Protein AF-A0A9D6VWM8-F1 (afdb_monomer_lite)

Foldseek 3Di:
DDDQDDDPPDDPVVSVVVVVVRCVVVCVVVVVVVPPDDDDPVRVVVVVVVVVVVVVVVVCVVPPVVNVVVVVVVVVVVVVVVVVVVVD

pLDDT: mean 83.17, std 9.62, range [54.66, 95.25]

Radius of gyration: 22.25 Å; chains: 1; bounding box: 38×38×61 Å

Structure (mmCIF, N/CA/C/O backbone):
data_AF-A0A9D6VWM8-F1
#
_entry.id   AF-A0A9D6VWM8-F1
#
loop_
_atom_site.group_PDB
_atom_site.id
_atom_site.type_symbol
_atom_site.label_atom_id
_atom_site.label_alt_id
_atom_site.label_comp_id
_atom_site.label_asym_id
_atom_site.label_entity_id
_atom_site.label_seq_id
_atom_site.pdbx_PDB_ins_code
_atom_site.Cartn_x
_atom_site.Cartn_y
_atom_site.Cartn_z
_atom_site.occupancy
_atom_site.B_iso_or_equiv
_atom_site.auth_seq_id
_atom_site.auth_comp_id
_atom_site.auth_asym_id
_atom_site.auth_atom_id
_atom_site.pdbx_PDB_model_num
ATOM 1 N N . MET A 1 1 ? -11.498 8.424 -4.467 1.00 77.50 1 MET A N 1
ATOM 2 C CA . MET A 1 1 ? -11.264 9.253 -3.262 1.00 77.50 1 MET A CA 1
ATOM 3 C C . MET A 1 1 ? -12.001 8.615 -2.085 1.00 77.50 1 MET A C 1
ATOM 5 O O . MET A 1 1 ? -13.151 8.243 -2.280 1.00 77.50 1 MET A O 1
ATOM 9 N N . PRO A 1 2 ? -11.356 8.376 -0.930 1.00 83.94 2 PRO A N 1
ATOM 10 C CA . PRO A 1 2 ? -11.971 7.729 0.227 1.00 83.94 2 PRO A CA 1
ATOM 11 C C . PRO A 1 2 ? -12.998 8.644 0.895 1.00 83.94 2 PRO A C 1
ATOM 13 O O . PRO A 1 2 ? -12.734 9.820 1.121 1.00 83.94 2 PRO A O 1
ATOM 16 N N . THR A 1 3 ? -14.147 8.079 1.255 1.00 84.06 3 THR A N 1
ATOM 17 C CA . THR A 1 3 ? -15.225 8.771 1.969 1.00 84.06 3 THR A CA 1
ATOM 18 C C . THR A 1 3 ? -15.431 8.116 3.330 1.00 84.06 3 THR A C 1
ATOM 20 O O . THR A 1 3 ? -15.696 6.914 3.396 1.00 84.06 3 THR A O 1
ATOM 23 N N . VAL A 1 4 ? -15.325 8.885 4.414 1.00 84.31 4 VAL A N 1
ATOM 24 C CA . VAL A 1 4 ? -15.597 8.414 5.781 1.00 84.31 4 VAL A CA 1
ATOM 25 C C . VAL A 1 4 ? -16.756 9.222 6.340 1.00 84.31 4 VAL A C 1
ATOM 27 O O . VAL A 1 4 ? -16.668 10.440 6.436 1.00 84.31 4 VAL A O 1
ATOM 30 N N . ARG A 1 5 ? -17.850 8.539 6.686 1.00 84.88 5 ARG A N 1
ATOM 31 C CA . ARG A 1 5 ? -18.993 9.148 7.373 1.00 84.88 5 ARG A CA 1
ATOM 32 C C . ARG A 1 5 ? -18.755 9.061 8.878 1.00 84.88 5 ARG A C 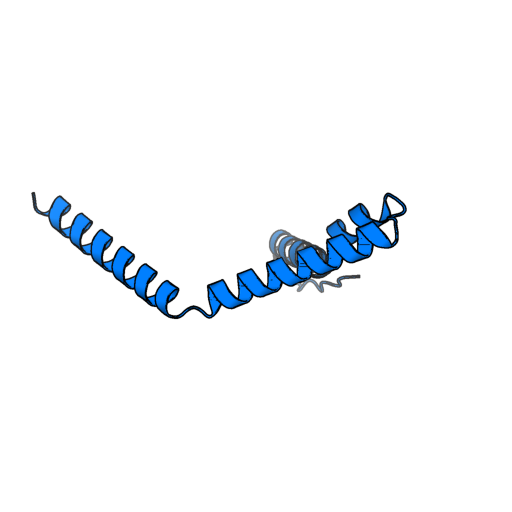1
ATOM 34 O O . ARG A 1 5 ? -18.518 7.965 9.388 1.00 84.88 5 ARG A O 1
ATOM 41 N N . VAL A 1 6 ? -18.785 10.203 9.554 1.00 85.00 6 VAL A N 1
ATOM 42 C CA . VAL A 1 6 ? -18.626 10.304 11.012 1.00 85.00 6 VAL A CA 1
ATOM 43 C C . VAL A 1 6 ? -19.994 10.104 11.665 1.00 85.00 6 VAL A C 1
ATOM 45 O O . VAL A 1 6 ? -20.992 10.601 11.147 1.00 85.00 6 VAL A O 1
ATOM 48 N N . LYS A 1 7 ? -20.055 9.335 12.756 1.00 81.94 7 LYS A N 1
ATOM 49 C CA . LYS A 1 7 ? -21.271 9.176 13.571 1.00 81.94 7 LYS A CA 1
ATOM 50 C C . LYS A 1 7 ? -21.257 10.188 14.719 1.00 81.94 7 LYS A C 1
ATOM 52 O O . LYS A 1 7 ? -20.185 10.514 15.214 1.00 81.94 7 LYS A O 1
ATOM 57 N N . GLU A 1 8 ? -22.433 10.621 15.167 1.00 75.69 8 GLU A N 1
ATOM 58 C CA . GLU A 1 8 ? -22.604 11.710 16.151 1.00 75.69 8 GLU A CA 1
ATOM 59 C C . GLU A 1 8 ? -21.922 11.453 17.508 1.00 75.69 8 GLU A C 1
ATOM 61 O O . GLU A 1 8 ? -21.445 12.390 18.133 1.00 75.69 8 GLU A O 1
ATOM 66 N N . ASN A 1 9 ? -21.777 10.189 17.922 1.00 79.25 9 ASN A N 1
ATOM 67 C CA . ASN A 1 9 ? -21.130 9.800 19.185 1.00 79.25 9 ASN A CA 1
ATOM 68 C C . ASN A 1 9 ? -19.699 9.254 19.010 1.00 79.25 9 ASN A C 1
ATOM 70 O O . ASN A 1 9 ? -19.223 8.477 19.839 1.00 79.25 9 ASN A O 1
ATOM 74 N N . GLU A 1 10 ? -19.015 9.570 17.906 1.00 77.88 10 GLU A N 1
ATOM 75 C CA . GLU A 1 10 ? -17.650 9.091 17.675 1.00 77.88 10 GLU A CA 1
ATOM 76 C C . GLU A 1 10 ? -16.601 10.155 18.043 1.00 77.88 10 GLU A C 1
ATOM 78 O O . GLU A 1 10 ? -16.656 11.269 17.520 1.00 77.88 10 GLU A O 1
ATOM 83 N N . PRO A 1 11 ? -15.596 9.831 18.882 1.00 85.44 11 PRO A N 1
ATOM 84 C CA . PRO A 1 11 ? -14.493 10.748 19.137 1.00 85.44 11 PRO A CA 1
ATOM 85 C C . PRO A 1 11 ? -13.716 11.015 17.842 1.00 85.44 11 PRO A C 1
ATOM 87 O O . PRO A 1 11 ? -13.365 10.092 17.097 1.00 85.44 11 PRO A O 1
ATOM 90 N N . VAL A 1 12 ? -13.418 12.291 17.590 1.00 84.75 12 VAL A N 1
ATOM 91 C CA . VAL A 1 12 ? -12.823 12.795 16.337 1.00 84.75 12 VAL A CA 1
ATOM 92 C C . VAL A 1 12 ? -11.544 12.041 15.952 1.00 84.75 12 VAL A C 1
ATOM 94 O O . VAL A 1 12 ? -11.335 11.711 14.783 1.00 84.75 12 VAL A O 1
ATOM 97 N N . GLU A 1 13 ? -10.713 11.677 16.928 1.00 86.25 13 GLU A N 1
ATOM 98 C CA . GLU A 1 13 ? -9.475 10.922 16.700 1.00 86.25 13 GLU A CA 1
ATOM 99 C C . GLU A 1 13 ? -9.708 9.552 16.047 1.00 86.25 13 GLU A C 1
ATOM 101 O O . GLU A 1 13 ? -8.922 9.102 15.204 1.00 86.25 13 GLU A O 1
ATOM 106 N N . VAL A 1 14 ? -10.809 8.876 16.387 1.00 87.81 14 VAL A N 1
ATOM 107 C CA . VAL A 1 14 ? -11.132 7.559 15.826 1.00 87.81 14 VAL A CA 1
ATOM 108 C C . VAL A 1 14 ? -11.587 7.700 14.375 1.00 87.81 14 VAL A C 1
ATOM 110 O O . VAL A 1 14 ? -11.141 6.920 13.521 1.00 87.81 14 VAL A O 1
ATOM 113 N N . ALA A 1 15 ? -12.369 8.735 14.067 1.00 87.38 15 ALA A N 1
ATOM 114 C CA . ALA A 1 15 ? -12.749 9.071 12.699 1.00 87.38 15 ALA A CA 1
ATOM 115 C C . ALA A 1 15 ? -11.519 9.409 11.835 1.00 87.38 15 ALA A C 1
ATOM 117 O O . ALA A 1 15 ? -11.361 8.856 10.740 1.00 87.38 15 ALA A O 1
ATOM 118 N N . LEU A 1 16 ? -10.583 10.214 12.356 1.00 89.25 16 LEU A N 1
ATOM 119 C CA . LEU A 1 16 ? -9.316 10.535 11.684 1.00 89.25 16 LEU A CA 1
ATOM 120 C C . LEU A 1 16 ? -8.467 9.287 11.431 1.00 89.25 16 LEU A C 1
ATOM 122 O O . LEU A 1 16 ? -7.917 9.107 10.341 1.00 89.25 16 LEU A O 1
ATOM 126 N N . ARG A 1 17 ? -8.404 8.365 12.397 1.00 89.75 17 ARG A N 1
ATOM 127 C CA . ARG A 1 17 ? -7.683 7.099 12.227 1.00 89.75 17 ARG A CA 1
ATOM 128 C C . ARG A 1 17 ? -8.290 6.242 11.114 1.00 89.75 17 ARG A C 1
ATOM 130 O O . ARG A 1 17 ? -7.550 5.626 10.342 1.00 89.75 17 ARG A O 1
ATOM 137 N N . ARG A 1 18 ? -9.622 6.193 11.003 1.00 88.56 18 ARG A N 1
ATOM 138 C CA . ARG A 1 18 ? -10.322 5.480 9.915 1.00 88.56 18 ARG A CA 1
ATOM 139 C C . ARG A 1 18 ? -10.088 6.144 8.564 1.00 88.56 18 ARG A C 1
ATOM 141 O O . ARG A 1 18 ? -9.859 5.441 7.578 1.00 88.56 18 ARG A O 1
ATOM 148 N N . PHE A 1 19 ? -10.091 7.472 8.522 1.00 89.38 19 PHE A N 1
ATOM 149 C CA . PHE A 1 19 ? -9.778 8.233 7.318 1.00 89.38 19 PHE A CA 1
ATOM 150 C C . PHE A 1 19 ? -8.348 7.975 6.844 1.00 89.38 19 PHE A C 1
ATOM 152 O O . PHE A 1 19 ? -8.156 7.556 5.703 1.00 89.38 19 PHE A O 1
ATOM 159 N N . LYS A 1 20 ? -7.357 8.067 7.740 1.00 90.88 20 LYS A N 1
ATOM 160 C CA . LYS A 1 20 ? -5.954 7.762 7.427 1.00 90.88 20 LYS A CA 1
ATOM 161 C C . LYS A 1 20 ? -5.791 6.351 6.855 1.00 90.88 20 LYS A C 1
ATOM 163 O O . LYS A 1 20 ? -5.206 6.187 5.787 1.00 90.88 20 LYS A O 1
ATOM 168 N N . ARG A 1 21 ? -6.397 5.342 7.493 1.00 90.69 21 ARG A N 1
ATOM 169 C CA . ARG A 1 21 ? -6.400 3.958 6.981 1.00 90.69 21 ARG A CA 1
ATOM 170 C C . ARG A 1 21 ? -7.066 3.837 5.610 1.00 90.69 21 ARG A C 1
ATOM 172 O O . ARG A 1 21 ? -6.615 3.049 4.786 1.00 90.69 21 ARG A O 1
ATOM 179 N N . SER A 1 22 ? -8.130 4.596 5.355 1.00 89.94 22 SER A N 1
ATOM 180 C CA . SER A 1 22 ? -8.830 4.585 4.066 1.00 89.94 22 SER A CA 1
ATOM 181 C C . SER A 1 22 ? -7.981 5.212 2.956 1.00 89.94 22 SER A C 1
ATOM 183 O O . SER A 1 22 ? -7.909 4.650 1.865 1.00 89.94 22 SER A O 1
ATOM 185 N N . CYS A 1 23 ? -7.265 6.303 3.243 1.00 91.06 23 CYS A N 1
ATOM 186 C CA . CYS A 1 23 ? -6.290 6.914 2.334 1.00 91.06 23 CYS A CA 1
ATOM 187 C C . CYS A 1 23 ? -5.099 5.988 2.044 1.00 91.06 23 CYS A C 1
ATOM 189 O O . CYS A 1 23 ? -4.686 5.852 0.891 1.00 91.06 23 CYS A O 1
ATOM 191 N N . GLU A 1 24 ? -4.577 5.310 3.070 1.00 90.62 24 GLU A N 1
ATOM 192 C CA . GLU A 1 24 ? -3.504 4.319 2.935 1.00 90.62 24 GLU A CA 1
ATOM 193 C C . GLU A 1 24 ? -3.953 3.106 2.111 1.00 90.62 24 GLU A C 1
ATOM 195 O O . GLU A 1 24 ? -3.234 2.663 1.217 1.00 90.62 24 GLU A O 1
ATOM 200 N N . LYS A 1 25 ? -5.167 2.595 2.359 1.00 88.62 25 LYS A N 1
ATOM 201 C CA . LYS A 1 25 ? -5.751 1.473 1.608 1.00 88.62 25 LYS A CA 1
ATOM 202 C C . LYS A 1 25 ? -6.001 1.834 0.146 1.00 88.62 25 LYS A C 1
ATOM 204 O O . LYS A 1 25 ? -5.751 1.008 -0.728 1.00 88.62 25 LYS A O 1
ATOM 209 N N . ALA A 1 26 ? -6.479 3.050 -0.113 1.00 89.94 26 ALA A N 1
ATOM 210 C CA . ALA A 1 26 ? -6.643 3.576 -1.464 1.00 89.94 26 ALA A CA 1
ATOM 211 C C . ALA A 1 26 ? -5.296 3.835 -2.163 1.00 89.94 26 ALA A C 1
ATOM 213 O O . ALA A 1 26 ? -5.267 3.995 -3.377 1.00 89.94 26 ALA A O 1
ATOM 214 N N . GLY A 1 27 ? -4.181 3.856 -1.424 1.00 88.69 27 GLY A N 1
ATOM 215 C CA . GLY A 1 27 ? -2.847 4.034 -1.989 1.00 88.69 27 GLY A CA 1
ATOM 216 C C . GLY A 1 27 ? -2.564 5.455 -2.476 1.00 88.69 27 GLY A C 1
ATOM 217 O O . GLY A 1 27 ? -1.609 5.636 -3.227 1.00 88.69 27 GLY A O 1
ATOM 218 N N . ILE A 1 28 ? -3.331 6.459 -2.036 1.00 89.12 28 ILE A N 1
ATOM 219 C CA . ILE A 1 28 ? -3.243 7.841 -2.545 1.00 89.12 28 ILE A CA 1
ATOM 220 C C . ILE A 1 28 ? -1.817 8.384 -2.433 1.00 89.12 28 ILE A C 1
ATOM 222 O O . ILE A 1 28 ? -1.258 8.851 -3.415 1.00 89.12 28 ILE A O 1
ATOM 226 N N . LEU A 1 29 ? -1.171 8.231 -1.273 1.00 86.94 29 LEU A N 1
ATOM 227 C CA . LEU A 1 29 ? 0.206 8.704 -1.075 1.00 86.94 29 LEU A CA 1
ATOM 228 C C . LEU A 1 29 ? 1.215 7.994 -1.989 1.00 86.94 29 LEU A C 1
ATOM 230 O O . LEU A 1 29 ? 2.190 8.594 -2.435 1.00 86.94 29 LEU A O 1
ATOM 234 N N . THR A 1 30 ? 0.992 6.708 -2.274 1.00 88.19 30 THR A N 1
ATOM 235 C CA . THR A 1 30 ? 1.856 5.951 -3.191 1.00 88.19 30 THR A CA 1
ATOM 236 C C . THR A 1 30 ? 1.629 6.345 -4.646 1.00 88.19 30 THR A C 1
ATOM 238 O O . THR A 1 30 ? 2.561 6.303 -5.445 1.00 88.19 30 THR A O 1
ATOM 241 N N . GLU A 1 31 ? 0.406 6.743 -4.986 1.00 88.25 31 GLU A N 1
ATOM 242 C CA . GLU A 1 31 ? 0.033 7.223 -6.308 1.00 88.25 31 GLU A CA 1
ATOM 243 C C . GLU A 1 31 ? 0.588 8.624 -6.569 1.00 88.25 31 GLU A C 1
ATOM 245 O O . GLU A 1 31 ? 1.181 8.829 -7.625 1.00 88.25 31 GLU A O 1
ATOM 250 N N . THR A 1 32 ? 0.492 9.539 -5.599 1.00 90.69 32 THR A N 1
ATOM 251 C CA . THR A 1 32 ? 1.091 10.881 -5.675 1.00 90.69 32 THR A CA 1
ATOM 252 C C . THR A 1 32 ? 2.589 10.790 -5.946 1.00 90.69 32 THR A C 1
ATOM 254 O O . THR A 1 32 ? 3.041 11.279 -6.977 1.00 90.69 32 THR A O 1
ATOM 257 N N . ARG A 1 33 ? 3.335 10.036 -5.125 1.00 89.38 33 ARG A N 1
ATOM 258 C CA . ARG A 1 33 ? 4.790 9.846 -5.302 1.00 89.38 33 ARG A CA 1
ATOM 259 C C . ARG A 1 33 ? 5.175 9.252 -6.652 1.00 89.38 33 ARG A C 1
ATOM 261 O O . ARG A 1 33 ? 6.236 9.531 -7.190 1.00 89.38 33 ARG A O 1
ATOM 268 N N . ARG A 1 34 ? 4.322 8.394 -7.210 1.00 87.19 34 ARG A N 1
ATOM 269 C CA . ARG A 1 34 ? 4.540 7.797 -8.532 1.00 87.19 34 ARG A CA 1
ATOM 270 C C . ARG A 1 34 ? 4.250 8.781 -9.673 1.00 87.19 34 ARG A C 1
ATOM 272 O O . ARG A 1 34 ? 4.795 8.592 -10.754 1.00 87.19 34 ARG A O 1
ATOM 279 N N . ARG A 1 35 ? 3.355 9.750 -9.467 1.00 89.75 35 ARG A N 1
ATOM 280 C CA . ARG A 1 35 ? 2.938 10.740 -10.473 1.00 89.75 35 ARG A CA 1
ATOM 281 C C . ARG A 1 35 ? 3.786 12.012 -10.466 1.00 89.75 35 ARG A C 1
ATOM 283 O O . ARG A 1 35 ? 3.689 12.771 -11.420 1.00 89.75 35 ARG A O 1
ATOM 290 N N . GLU A 1 36 ? 4.609 12.221 -9.439 1.00 90.56 36 GLU A N 1
ATOM 291 C CA . GLU A 1 36 ? 5.539 13.358 -9.332 1.00 90.56 36 GLU A CA 1
ATOM 292 C C . GLU A 1 36 ? 6.487 13.480 -10.535 1.00 90.56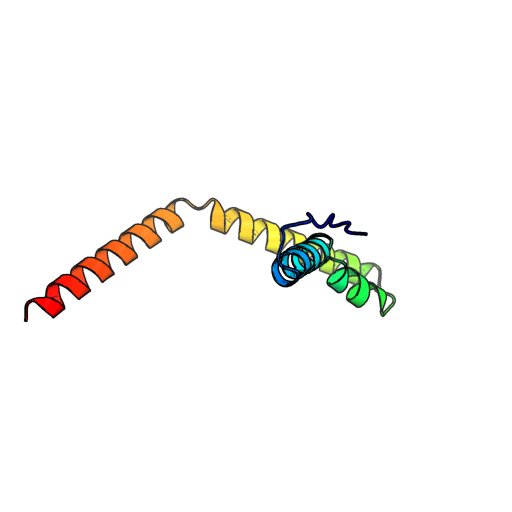 36 GLU A C 1
ATOM 294 O O . GLU A 1 36 ? 6.867 14.584 -10.912 1.00 90.56 36 GLU A O 1
ATOM 299 N N . PHE A 1 37 ? 6.840 12.364 -11.174 1.00 89.81 37 PHE A N 1
ATOM 300 C CA . PHE A 1 37 ? 7.693 12.341 -12.357 1.00 89.81 37 PHE A CA 1
ATOM 3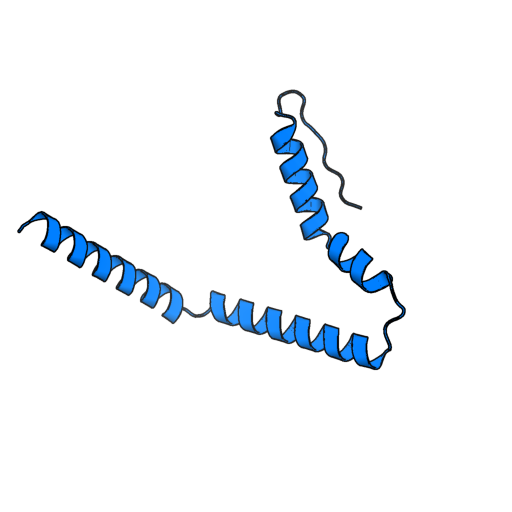01 C C . PHE A 1 37 ? 7.148 11.380 -13.412 1.00 89.81 37 PHE A C 1
ATOM 303 O O . PHE A 1 37 ? 6.454 10.403 -13.114 1.00 89.81 37 PHE A O 1
ATOM 310 N N . ARG A 1 38 ? 7.490 11.640 -14.678 1.00 88.94 38 ARG A N 1
ATOM 311 C CA . ARG A 1 38 ? 7.148 10.735 -15.776 1.00 88.94 38 ARG A CA 1
ATOM 312 C C . ARG A 1 38 ? 8.047 9.504 -15.727 1.00 88.94 38 ARG A C 1
ATOM 314 O O . ARG A 1 38 ? 9.227 9.566 -16.051 1.00 88.94 38 ARG A O 1
ATOM 321 N N . GLU A 1 39 ? 7.463 8.377 -15.351 1.00 88.25 39 GLU A N 1
ATOM 322 C CA . GLU A 1 39 ? 8.141 7.084 -15.353 1.00 88.25 39 GLU A CA 1
ATOM 323 C C . GLU A 1 39 ? 8.299 6.544 -16.782 1.00 88.25 39 GLU A C 1
ATOM 325 O O . GLU A 1 39 ? 7.376 6.618 -17.601 1.00 88.25 39 GLU A O 1
ATOM 330 N N . LYS A 1 40 ? 9.467 5.970 -17.092 1.00 92.88 40 LYS A N 1
ATOM 331 C CA . LYS A 1 40 ? 9.680 5.304 -18.382 1.00 92.88 40 LYS A CA 1
ATOM 332 C C . LYS A 1 40 ? 8.866 4.002 -18.444 1.00 92.88 40 LYS A C 1
ATOM 334 O O . LYS A 1 40 ? 8.759 3.294 -17.442 1.00 92.88 40 LYS A O 1
ATOM 339 N N . PRO A 1 41 ? 8.369 3.586 -19.623 1.00 91.06 41 PRO A N 1
ATOM 340 C CA . PRO A 1 41 ? 7.549 2.374 -19.742 1.00 91.06 41 PRO A CA 1
ATOM 341 C C . PRO A 1 41 ? 8.266 1.097 -19.260 1.00 91.06 41 PRO A C 1
ATOM 343 O O . PRO A 1 41 ? 7.634 0.157 -18.776 1.00 91.06 41 PRO A O 1
ATOM 346 N N . THR A 1 42 ? 9.596 1.046 -19.353 1.00 92.56 42 THR A N 1
ATOM 347 C CA . THR A 1 42 ? 10.415 -0.063 -18.843 1.00 92.56 42 THR A CA 1
ATOM 348 C C . THR A 1 42 ? 10.492 -0.091 -17.315 1.00 92.56 42 THR A C 1
ATOM 350 O O . THR A 1 42 ? 10.437 -1.168 -16.718 1.00 92.56 42 THR A O 1
ATOM 353 N N . GLU A 1 43 ? 10.583 1.071 -16.672 1.00 89.75 43 GLU A N 1
ATOM 354 C CA . GLU A 1 43 ? 10.589 1.217 -15.213 1.00 89.75 43 GLU A CA 1
ATOM 355 C C . GLU A 1 43 ? 9.233 0.823 -14.628 1.00 89.75 43 GLU A C 1
ATOM 357 O O . GLU A 1 43 ? 9.183 0.038 -13.677 1.00 89.75 43 GLU A O 1
ATOM 362 N N . GLU A 1 44 ? 8.139 1.219 -15.284 1.00 90.00 44 GLU A N 1
ATOM 363 C CA . GLU A 1 44 ? 6.788 0.847 -14.866 1.00 90.00 44 GLU A CA 1
ATOM 364 C C . GLU A 1 44 ? 6.597 -0.681 -14.879 1.00 90.00 44 GLU A C 1
ATOM 366 O O . GLU A 1 44 ? 6.079 -1.269 -13.920 1.00 90.00 44 GLU A O 1
ATOM 371 N N . ARG A 1 45 ? 7.070 -1.355 -15.941 1.00 92.25 45 ARG A N 1
ATOM 372 C CA . ARG A 1 45 ? 7.057 -2.827 -16.048 1.00 92.25 45 ARG A CA 1
ATOM 373 C C . ARG A 1 45 ? 7.865 -3.477 -14.923 1.00 92.25 45 ARG A C 1
ATOM 375 O O . ARG A 1 45 ? 7.366 -4.394 -14.265 1.00 92.25 45 ARG A O 1
ATOM 382 N N . LYS A 1 46 ? 9.082 -2.985 -14.655 1.00 93.19 46 LYS A N 1
ATOM 383 C CA . LYS A 1 46 ? 9.944 -3.486 -13.567 1.00 93.19 46 LYS A CA 1
ATOM 384 C C . LYS A 1 46 ? 9.286 -3.304 -12.196 1.00 93.19 46 LYS A C 1
ATOM 386 O O . LYS A 1 46 ? 9.257 -4.244 -11.399 1.00 93.19 46 LYS A O 1
ATOM 391 N N . ARG A 1 47 ? 8.691 -2.137 -11.935 1.00 90.06 47 ARG A N 1
ATOM 392 C CA . ARG A 1 47 ? 7.993 -1.826 -10.680 1.00 90.06 47 ARG A CA 1
ATOM 393 C C . ARG A 1 47 ? 6.790 -2.741 -10.456 1.00 90.06 47 ARG A C 1
ATOM 395 O O . ARG A 1 47 ? 6.635 -3.295 -9.365 1.00 90.06 47 ARG A O 1
ATOM 402 N N . LYS A 1 48 ? 5.960 -2.945 -11.485 1.00 90.94 48 LYS A N 1
ATOM 403 C CA . LYS A 1 48 ? 4.806 -3.861 -11.439 1.00 90.94 48 LYS A CA 1
ATOM 404 C C . LYS A 1 48 ? 5.242 -5.302 -11.156 1.00 90.94 48 LYS A C 1
ATOM 406 O O . LYS A 1 48 ? 4.675 -5.943 -10.269 1.00 90.94 48 LYS A O 1
ATOM 411 N N . ALA A 1 49 ? 6.286 -5.783 -11.833 1.00 94.00 49 ALA A N 1
ATOM 412 C CA . ALA A 1 49 ? 6.828 -7.124 -11.617 1.00 94.00 49 ALA A CA 1
ATOM 413 C C . ALA A 1 49 ? 7.371 -7.312 -10.188 1.00 94.00 49 ALA A C 1
ATOM 415 O O . ALA A 1 49 ? 7.056 -8.305 -9.528 1.00 94.00 49 ALA A O 1
ATOM 416 N N . ALA A 1 50 ? 8.125 -6.340 -9.666 1.00 93.62 50 ALA A N 1
ATOM 417 C CA . ALA A 1 50 ? 8.632 -6.374 -8.295 1.00 93.62 50 ALA A CA 1
ATOM 418 C C . ALA A 1 50 ? 7.495 -6.375 -7.257 1.00 93.62 50 ALA A C 1
ATOM 420 O O . ALA A 1 50 ? 7.519 -7.155 -6.300 1.00 93.62 50 ALA A O 1
ATOM 421 N N . ALA A 1 51 ? 6.459 -5.555 -7.466 1.00 92.50 51 ALA A N 1
ATOM 422 C CA . ALA A 1 51 ? 5.286 -5.521 -6.598 1.00 92.50 51 ALA A CA 1
ATOM 423 C C . ALA A 1 51 ? 4.524 -6.859 -6.600 1.00 92.50 51 ALA A C 1
ATOM 425 O O . ALA A 1 51 ? 4.129 -7.335 -5.533 1.00 92.50 51 ALA A O 1
ATOM 426 N N . ALA A 1 52 ? 4.357 -7.490 -7.767 1.00 93.94 52 ALA A N 1
ATOM 427 C CA . ALA A 1 52 ? 3.725 -8.802 -7.895 1.00 93.94 52 ALA A CA 1
ATOM 428 C C . ALA A 1 52 ? 4.522 -9.893 -7.162 1.00 93.94 52 ALA A C 1
ATOM 430 O O . ALA A 1 52 ? 3.960 -10.604 -6.327 1.00 93.94 52 ALA A O 1
ATOM 431 N N . ARG A 1 53 ? 5.844 -9.955 -7.379 1.00 95.25 53 ARG A N 1
ATOM 432 C CA . ARG A 1 53 ? 6.742 -10.891 -6.677 1.00 95.25 53 ARG A CA 1
ATOM 433 C C . ARG A 1 53 ? 6.657 -10.723 -5.160 1.00 95.25 53 ARG A C 1
ATOM 435 O O . ARG A 1 53 ? 6.469 -11.698 -4.439 1.00 95.25 53 ARG A O 1
ATOM 442 N N . LYS A 1 54 ? 6.706 -9.483 -4.662 1.00 94.12 54 LYS A N 1
ATOM 443 C CA . LYS A 1 54 ? 6.587 -9.191 -3.224 1.00 94.12 54 LYS A CA 1
ATOM 444 C C . LYS A 1 54 ? 5.238 -9.637 -2.648 1.00 94.12 54 LYS A C 1
ATOM 446 O O . LYS A 1 54 ? 5.194 -10.177 -1.543 1.00 94.12 54 LYS A O 1
ATOM 451 N N . ARG A 1 55 ? 4.134 -9.423 -3.376 1.00 92.06 55 ARG A N 1
ATOM 452 C CA . ARG A 1 55 ? 2.793 -9.880 -2.966 1.00 92.06 55 ARG A CA 1
ATOM 453 C C . ARG A 1 55 ? 2.714 -11.404 -2.906 1.00 92.06 55 ARG A C 1
ATOM 455 O O . ARG A 1 55 ? 2.208 -11.927 -1.916 1.00 92.06 55 ARG A O 1
ATOM 462 N N . PHE A 1 56 ? 3.257 -12.093 -3.908 1.00 93.38 56 PHE A N 1
ATOM 463 C CA . PHE A 1 56 ? 3.309 -13.552 -3.954 1.00 93.38 56 PHE A CA 1
ATOM 464 C C . PHE A 1 56 ? 4.114 -14.132 -2.784 1.00 93.38 56 PHE A C 1
ATOM 466 O O . PHE A 1 56 ? 3.590 -14.941 -2.024 1.00 93.38 56 PHE A O 1
ATOM 473 N N . LEU A 1 57 ? 5.332 -13.632 -2.551 1.00 92.50 57 LEU A N 1
ATOM 474 C CA . LEU A 1 57 ? 6.164 -14.052 -1.417 1.00 92.50 57 LEU A CA 1
ATOM 475 C C . LEU A 1 57 ? 5.456 -13.833 -0.073 1.00 92.50 57 LEU A C 1
ATOM 477 O O . LEU A 1 57 ? 5.484 -14.696 0.805 1.00 92.50 57 LEU A O 1
ATOM 481 N N . LYS A 1 58 ? 4.758 -12.700 0.087 1.00 89.75 58 LYS A N 1
ATOM 482 C CA . LYS A 1 58 ? 3.976 -12.424 1.297 1.00 89.75 58 LYS A CA 1
ATOM 483 C C . LYS A 1 58 ? 2.808 -13.402 1.461 1.00 89.75 58 LYS A C 1
ATOM 485 O O . LYS A 1 58 ? 2.567 -13.827 2.590 1.00 89.75 58 LYS A O 1
ATOM 490 N N . LYS A 1 59 ? 2.111 -13.761 0.377 1.00 90.88 59 LYS A N 1
ATOM 491 C CA . LYS A 1 59 ? 1.027 -14.757 0.382 1.00 90.88 59 LYS A CA 1
ATOM 492 C C . LYS A 1 59 ? 1.554 -16.130 0.810 1.00 90.88 59 LYS A C 1
ATOM 494 O O . LYS A 1 59 ? 1.105 -16.643 1.829 1.00 90.88 59 LYS A O 1
ATOM 499 N N . MET A 1 60 ? 2.605 -16.620 0.153 1.00 88.88 60 MET A N 1
ATOM 500 C CA . MET A 1 60 ? 3.267 -17.885 0.501 1.00 88.88 60 MET A CA 1
ATOM 501 C C . MET A 1 60 ? 3.720 -17.918 1.967 1.00 88.88 60 MET A C 1
ATOM 503 O O . MET A 1 60 ? 3.527 -18.903 2.670 1.00 88.88 60 MET A O 1
ATOM 507 N N . SER A 1 61 ? 4.266 -16.807 2.478 1.00 87.06 61 SER A N 1
ATOM 508 C CA . SER A 1 61 ? 4.701 -16.717 3.880 1.00 87.06 61 SER A CA 1
ATOM 509 C C . SER A 1 61 ? 3.564 -16.789 4.909 1.00 87.06 61 SER A C 1
ATOM 511 O O . SER A 1 61 ? 3.838 -17.053 6.083 1.00 87.06 61 SER A O 1
ATOM 513 N N . ARG A 1 62 ? 2.325 -16.473 4.505 1.00 82.75 62 ARG A N 1
ATOM 514 C CA . ARG A 1 62 ? 1.120 -16.556 5.346 1.00 82.75 62 ARG A CA 1
ATOM 515 C C . ARG A 1 62 ? 0.498 -17.944 5.287 1.00 82.75 62 ARG A C 1
ATOM 517 O O . ARG A 1 62 ? 0.039 -18.427 6.309 1.00 82.75 62 ARG A O 1
ATOM 524 N N . GLU A 1 63 ? 0.512 -18.556 4.109 1.00 82.94 63 GLU A N 1
ATOM 525 C CA . GLU A 1 63 ? -0.066 -19.879 3.854 1.00 82.94 63 GLU A CA 1
ATOM 526 C C . GLU A 1 63 ? 0.851 -21.025 4.297 1.00 82.94 63 GLU A C 1
ATOM 528 O O . GLU A 1 63 ? 0.409 -22.164 4.331 1.00 82.94 63 GLU A O 1
ATOM 533 N N . ASN A 1 64 ? 2.106 -20.749 4.673 1.00 83.88 64 ASN A N 1
ATOM 534 C CA . ASN A 1 64 ? 3.040 -21.774 5.129 1.00 83.88 64 ASN A CA 1
ATOM 535 C C . ASN A 1 64 ? 2.633 -22.354 6.511 1.00 83.88 64 ASN A C 1
ATOM 537 O O . ASN A 1 64 ? 2.860 -21.691 7.534 1.00 83.88 64 ASN A O 1
ATOM 541 N N . PRO A 1 65 ? 2.125 -23.604 6.583 1.00 70.81 65 PRO A N 1
ATOM 542 C CA . PRO A 1 65 ? 1.677 -24.220 7.835 1.00 70.81 65 PRO A CA 1
ATOM 543 C C . PRO A 1 65 ? 2.836 -24.461 8.813 1.00 70.81 65 PRO A C 1
ATOM 545 O O . PRO A 1 65 ? 2.656 -24.400 10.031 1.00 70.81 65 PRO A O 1
ATOM 548 N N . GLN A 1 66 ? 4.060 -24.633 8.302 1.00 72.94 66 GLN A N 1
ATOM 549 C CA . GLN A 1 66 ? 5.254 -24.813 9.129 1.00 72.94 66 GLN A CA 1
ATOM 550 C C . GLN A 1 66 ? 5.584 -23.552 9.938 1.00 72.94 66 GLN A C 1
ATOM 552 O O . GLN A 1 66 ? 6.154 -23.642 11.025 1.00 72.94 66 GLN A O 1
ATOM 557 N N . ARG A 1 67 ? 5.202 -22.361 9.453 1.00 70.69 67 ARG A N 1
ATOM 558 C CA . ARG A 1 67 ? 5.401 -21.104 10.187 1.00 70.69 67 ARG A CA 1
ATOM 559 C C . ARG A 1 67 ? 4.494 -21.027 11.413 1.00 70.69 67 ARG A C 1
ATOM 561 O O . ARG A 1 67 ? 4.972 -20.636 12.474 1.00 70.69 67 ARG A O 1
ATOM 568 N N . ALA A 1 68 ? 3.228 -21.424 11.283 1.00 69.06 68 ALA A N 1
ATOM 569 C CA . ALA A 1 68 ? 2.291 -21.482 12.405 1.00 69.06 68 ALA A CA 1
ATOM 570 C C . ALA A 1 68 ? 2.768 -22.483 13.471 1.00 69.06 68 ALA A C 1
ATOM 572 O O . ALA A 1 68 ? 2.854 -22.137 14.649 1.00 69.06 68 ALA A O 1
ATOM 573 N N . GLN A 1 69 ? 3.201 -23.673 13.042 1.00 72.50 69 GLN A N 1
ATOM 574 C CA . GLN A 1 69 ? 3.767 -24.685 13.939 1.00 72.50 69 GLN A CA 1
ATOM 575 C C . GLN A 1 69 ? 5.057 -24.204 14.623 1.00 72.50 69 GLN A C 1
ATOM 577 O O . GLN A 1 69 ? 5.257 -24.443 15.813 1.00 72.50 69 GLN A O 1
ATOM 582 N N . ARG A 1 70 ? 5.937 -23.481 13.915 1.00 73.50 70 ARG A N 1
ATOM 583 C CA . ARG A 1 70 ? 7.171 -22.933 14.502 1.00 73.50 70 ARG A CA 1
ATOM 584 C C . ARG A 1 70 ? 6.888 -21.881 15.572 1.00 73.50 70 ARG A C 1
ATOM 586 O O . ARG A 1 70 ? 7.540 -21.914 16.607 1.00 73.50 70 ARG A O 1
ATOM 593 N N . VAL A 1 71 ? 5.918 -20.993 15.342 1.00 73.75 71 VAL A N 1
ATOM 594 C CA . VAL A 1 71 ? 5.498 -19.970 16.319 1.00 73.75 71 VAL A CA 1
ATOM 595 C C . VAL A 1 71 ? 4.932 -20.618 17.584 1.00 73.75 71 VAL A C 1
ATOM 597 O O . VAL A 1 71 ? 5.282 -20.208 18.688 1.00 73.75 71 VAL A O 1
ATOM 600 N N . GLN A 1 72 ? 4.126 -21.674 17.438 1.00 69.62 72 GLN A N 1
ATOM 601 C CA . GLN A 1 72 ? 3.616 -22.441 18.578 1.00 69.62 72 GLN A CA 1
ATOM 602 C C . GLN A 1 72 ? 4.752 -23.119 19.360 1.00 69.62 72 GLN A C 1
ATOM 604 O O . GLN A 1 72 ? 4.795 -23.014 20.582 1.00 69.62 72 GLN A O 1
ATOM 609 N N . ARG A 1 73 ? 5.728 -23.729 18.667 1.00 71.50 73 ARG A N 1
ATOM 610 C CA . ARG A 1 73 ? 6.886 -24.392 19.300 1.00 71.50 73 ARG A CA 1
ATOM 611 C C . ARG A 1 73 ? 7.833 -23.423 20.013 1.00 71.50 73 ARG A C 1
ATOM 613 O O . ARG A 1 73 ? 8.422 -23.791 21.029 1.00 71.50 73 ARG A O 1
ATOM 620 N N . THR A 1 74 ? 8.021 -22.206 19.498 1.00 72.56 74 THR A N 1
ATOM 621 C CA . THR A 1 74 ? 8.831 -21.181 20.177 1.00 72.56 74 THR A CA 1
ATOM 622 C C . THR A 1 74 ? 8.108 -20.611 21.389 1.00 72.56 74 THR A C 1
ATOM 624 O O . THR A 1 74 ? 8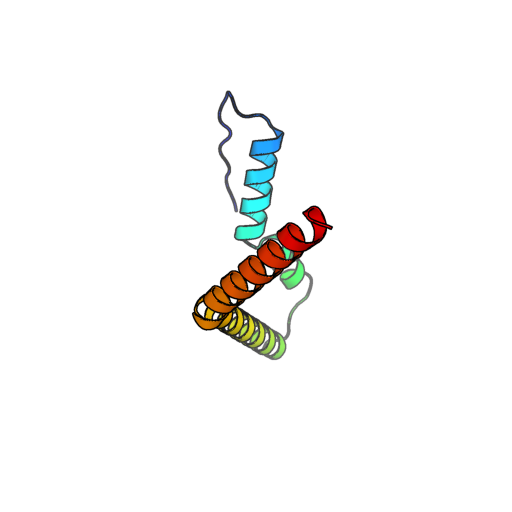.727 -20.487 22.438 1.00 72.56 74 THR A O 1
ATOM 627 N N . ALA A 1 75 ? 6.798 -20.364 21.288 1.00 71.88 75 ALA A N 1
ATOM 628 C CA . ALA A 1 75 ? 5.993 -19.883 22.410 1.00 71.88 75 ALA A CA 1
ATOM 629 C C . ALA A 1 75 ? 5.947 -20.900 23.563 1.00 71.88 75 ALA A C 1
ATOM 631 O O . ALA A 1 75 ? 6.115 -20.529 24.722 1.00 71.88 75 ALA A O 1
ATOM 632 N N . SER A 1 76 ? 5.810 -22.195 23.254 1.00 69.69 76 SER A N 1
ATOM 633 C CA . SER A 1 76 ? 5.865 -23.251 24.269 1.00 69.69 76 SER A CA 1
ATOM 634 C C . SER A 1 76 ? 7.249 -23.372 24.914 1.00 69.69 76 SER A C 1
ATOM 636 O O . SER A 1 76 ? 7.340 -23.585 26.119 1.00 69.69 76 SER A O 1
ATOM 638 N N . ARG A 1 77 ? 8.336 -23.200 24.143 1.00 72.25 77 ARG A N 1
ATOM 639 C CA . ARG A 1 77 ? 9.711 -23.226 24.674 1.00 72.25 77 ARG A CA 1
ATOM 640 C C . ARG A 1 77 ? 9.990 -22.044 25.601 1.00 72.25 77 ARG A C 1
ATOM 642 O O . ARG A 1 77 ? 10.540 -22.253 26.681 1.00 72.25 77 ARG A O 1
ATOM 649 N N . ASP A 1 78 ? 9.582 -20.836 25.219 1.00 70.81 78 ASP A N 1
ATOM 650 C CA . ASP A 1 78 ? 9.743 -19.655 26.072 1.00 70.81 78 ASP A CA 1
ATOM 651 C C . ASP A 1 78 ? 8.926 -19.769 27.357 1.00 70.81 78 ASP A C 1
ATOM 653 O O . ASP A 1 78 ? 9.477 -19.523 28.427 1.00 70.81 78 ASP A O 1
ATOM 657 N N . ALA A 1 79 ? 7.679 -20.249 27.283 1.00 69.06 79 ALA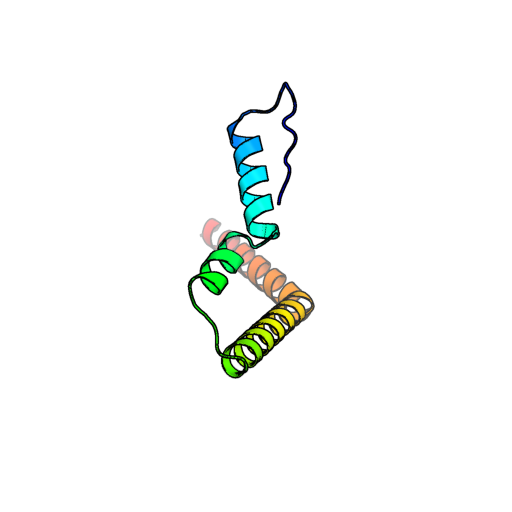 A N 1
ATOM 658 C CA . ALA A 1 79 ? 6.841 -20.486 28.461 1.00 69.06 79 ALA A CA 1
ATOM 659 C C . ALA A 1 79 ? 7.461 -21.515 29.422 1.00 69.06 79 ALA A C 1
ATOM 661 O O . ALA A 1 79 ? 7.461 -21.316 30.636 1.00 69.06 79 ALA A O 1
ATOM 662 N N . THR A 1 80 ? 8.046 -22.603 28.902 1.00 69.81 80 THR A N 1
ATOM 663 C CA . THR A 1 80 ? 8.754 -23.583 29.747 1.00 69.81 80 THR A CA 1
ATOM 664 C C . THR A 1 80 ? 10.028 -23.018 30.375 1.00 69.81 80 THR A C 1
ATOM 666 O O . THR A 1 80 ? 10.389 -23.419 31.478 1.00 69.81 80 THR A O 1
ATOM 669 N N . LYS A 1 81 ? 10.693 -22.063 29.712 1.00 73.88 81 LYS A N 1
ATOM 670 C CA . LYS A 1 81 ? 11.910 -21.410 30.209 1.00 73.88 81 LYS A CA 1
ATOM 671 C C . LYS A 1 81 ? 11.606 -20.376 31.294 1.00 73.88 81 LYS A C 1
ATOM 673 O O . LYS A 1 81 ? 12.353 -20.302 32.266 1.00 73.88 81 LYS A O 1
ATOM 678 N N . THR A 1 82 ? 10.514 -19.619 31.166 1.00 67.38 82 THR A N 1
ATOM 679 C CA . THR A 1 82 ? 10.052 -18.680 32.208 1.00 67.38 82 THR A CA 1
ATOM 680 C C . THR A 1 82 ? 9.625 -19.433 33.465 1.00 67.38 82 THR A C 1
ATOM 682 O O . THR A 1 82 ? 10.142 -19.156 34.540 1.00 67.38 82 THR A O 1
ATOM 685 N N . LYS A 1 83 ? 8.822 -20.497 33.321 1.00 68.00 83 LYS A N 1
ATOM 686 C CA . LYS A 1 83 ? 8.368 -21.337 34.448 1.00 68.00 83 LYS A CA 1
ATOM 687 C C . LYS A 1 83 ? 9.472 -22.096 35.191 1.00 68.00 83 LYS A C 1
ATOM 689 O O . LYS A 1 83 ? 9.199 -22.658 36.252 1.00 68.00 83 LYS A O 1
ATOM 694 N N . ARG A 1 84 ? 10.657 -22.237 34.591 1.00 66.19 84 ARG A N 1
ATOM 695 C CA . ARG A 1 84 ? 11.826 -22.867 35.222 1.00 66.19 84 ARG A CA 1
ATOM 696 C C . ARG A 1 84 ? 12.650 -21.838 35.997 1.00 66.19 84 ARG A C 1
ATOM 698 O O . ARG A 1 84 ? 13.100 -22.153 37.079 1.00 66.19 84 ARG A O 1
ATOM 705 N N . ARG A 1 85 ? 12.746 -20.605 35.485 1.00 65.88 85 ARG A N 1
ATOM 706 C CA . ARG A 1 85 ? 13.426 -19.481 36.150 1.00 65.88 85 ARG A CA 1
ATOM 707 C C . ARG A 1 85 ? 12.698 -18.946 37.382 1.00 65.88 85 ARG A C 1
ATOM 709 O O . ARG A 1 85 ? 13.349 -18.411 38.255 1.00 65.88 85 ARG A O 1
ATOM 716 N N . GLU A 1 86 ? 11.373 -19.058 37.440 1.00 62.34 86 GLU A N 1
ATOM 717 C CA . GLU A 1 86 ? 10.578 -18.636 38.611 1.00 62.34 86 GLU A CA 1
ATOM 718 C C . GLU A 1 86 ? 10.567 -19.678 39.749 1.00 62.34 86 GLU A C 1
ATOM 720 O O . GLU A 1 86 ? 9.883 -19.483 40.749 1.00 62.34 86 GLU A O 1
ATOM 725 N N . ARG A 1 87 ? 11.261 -20.813 39.581 1.00 59.41 87 ARG A N 1
ATOM 726 C CA . ARG A 1 87 ? 11.321 -21.912 40.560 1.00 59.41 87 ARG A CA 1
ATOM 727 C C . ARG A 1 87 ? 12.697 -22.121 41.200 1.00 59.41 87 ARG A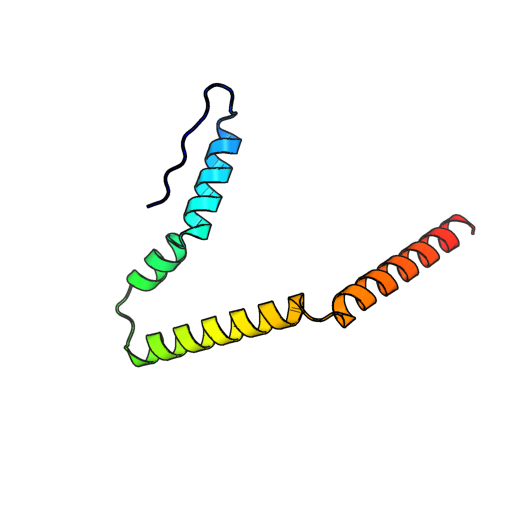 C 1
ATOM 729 O O . ARG A 1 87 ? 12.782 -22.963 42.090 1.00 59.41 87 ARG A O 1
ATOM 736 N N . ASP A 1 88 ? 13.708 -21.387 40.743 1.00 54.66 88 ASP A N 1
ATOM 737 C CA . ASP A 1 88 ? 15.056 -21.313 41.325 1.00 54.66 88 ASP A CA 1
ATOM 738 C C . ASP A 1 88 ? 15.158 -20.043 42.187 1.00 54.66 88 ASP A C 1
ATOM 740 O O . ASP A 1 88 ? 15.834 -20.092 43.238 1.00 54.66 88 ASP A O 1
#

Secondary structure (DSSP, 8-state):
----PPPTTS-HHHHHHHHHHHHHHHTHHHHHHHHSS---HHHHHHHHHHHHHHHHHHHHHHH-HHHHHHHHHHHHHHHHHHHHHTT-

Sequence (88 aa):
MPTVRVKENEPVEVALRRFKRSCEKAGILTETRRREFREKPTEERKRKAAAARKRFLKKMSRENPQRAQRVQRTASRDATKTKRRERD